Protein AF-A0A5B8C3T0-F1 (afdb_monomer)

Radius of gyration: 22.38 Å; Cα contacts (8 Å, |Δi|>4): 67; chains: 1; bounding box: 72×26×54 Å

Sequence (93 aa):
MIDINRLTLGEIAKVEELSGQPISTIGDEKAPKGLALAALAFVAKRREDAKFSWNAAQELTIEDANTILGLGQEVTDAPLDGGSAKPAKTRTK

Structure (mmCIF, N/CA/C/O backbone):
data_AF-A0A5B8C3T0-F1
#
_entry.id   AF-A0A5B8C3T0-F1
#
loop_
_atom_site.group_PDB
_atom_site.id
_atom_site.type_symbol
_atom_site.label_atom_id
_atom_site.label_alt_id
_atom_site.label_comp_id
_atom_site.label_asym_id
_atom_site.label_entity_id
_atom_site.label_seq_id
_atom_site.pdbx_PDB_ins_code
_atom_site.Cartn_x
_atom_site.Cartn_y
_atom_site.Cartn_z
_atom_site.occupancy
_atom_site.B_iso_or_equiv
_atom_site.auth_seq_id
_atom_site.auth_comp_id
_atom_site.auth_asym_id
_atom_site.auth_atom_id
_atom_site.pdbx_PDB_model_num
ATOM 1 N N . MET A 1 1 ? 10.075 -6.881 9.096 1.00 57.59 1 MET A N 1
ATOM 2 C CA . MET A 1 1 ? 9.905 -7.161 7.659 1.00 57.59 1 MET A CA 1
ATOM 3 C C . MET A 1 1 ? 8.488 -7.652 7.423 1.00 57.59 1 MET A C 1
ATOM 5 O O . MET A 1 1 ? 8.049 -8.557 8.129 1.00 57.59 1 MET A O 1
ATOM 9 N N . ILE A 1 2 ? 7.757 -7.030 6.499 1.00 68.25 2 ILE A N 1
ATOM 10 C CA . ILE A 1 2 ? 6.450 -7.513 6.067 1.00 68.25 2 ILE A CA 1
ATOM 11 C C . ILE A 1 2 ? 6.641 -8.787 5.253 1.00 68.25 2 ILE A C 1
ATOM 13 O O . ILE A 1 2 ? 7.496 -8.859 4.373 1.00 68.25 2 ILE A O 1
ATOM 17 N N . ASP A 1 3 ? 5.847 -9.801 5.563 1.00 73.44 3 ASP A N 1
ATOM 18 C CA . ASP A 1 3 ? 5.870 -11.052 4.823 1.00 73.44 3 ASP A CA 1
ATOM 19 C C . ASP A 1 3 ? 4.712 -11.043 3.829 1.00 73.44 3 ASP A C 1
ATOM 21 O O . ASP A 1 3 ? 3.549 -11.208 4.209 1.00 73.44 3 ASP A O 1
ATOM 25 N N . ILE A 1 4 ? 5.035 -10.811 2.555 1.00 74.88 4 ILE A N 1
ATOM 26 C CA . ILE A 1 4 ? 4.061 -10.790 1.455 1.00 74.88 4 ILE A CA 1
ATOM 27 C C . ILE A 1 4 ? 3.308 -12.132 1.389 1.00 74.88 4 ILE A C 1
ATOM 29 O O . ILE A 1 4 ? 2.119 -12.151 1.082 1.00 74.88 4 ILE A O 1
ATOM 33 N N . ASN A 1 5 ? 3.940 -13.245 1.788 1.00 79.00 5 ASN A N 1
ATOM 34 C CA . ASN A 1 5 ? 3.302 -14.568 1.813 1.00 79.00 5 ASN A CA 1
ATOM 35 C C . ASN A 1 5 ? 2.263 -14.720 2.933 1.00 79.00 5 ASN A C 1
ATOM 37 O O . ASN A 1 5 ? 1.480 -15.666 2.932 1.00 79.00 5 ASN A O 1
ATOM 41 N N . ARG A 1 6 ? 2.249 -13.799 3.903 1.00 86.56 6 ARG A N 1
ATOM 42 C CA . ARG A 1 6 ? 1.258 -13.744 4.987 1.00 86.56 6 ARG A CA 1
ATOM 43 C C . ARG A 1 6 ? 0.155 -12.726 4.712 1.00 86.56 6 ARG A C 1
ATOM 45 O O . ARG A 1 6 ? -0.627 -12.420 5.617 1.00 86.56 6 ARG A O 1
ATOM 52 N N . LEU A 1 7 ? 0.096 -12.167 3.506 1.00 89.50 7 LEU A N 1
ATOM 53 C CA . LEU A 1 7 ? -1.068 -11.420 3.052 1.00 89.50 7 LEU A CA 1
ATOM 54 C C . LEU A 1 7 ? -2.203 -12.402 2.759 1.00 89.50 7 LEU A C 1
ATOM 56 O O . LEU A 1 7 ? -2.027 -13.424 2.098 1.00 89.50 7 LEU A O 1
ATOM 60 N N . THR A 1 8 ? -3.387 -12.088 3.263 1.00 94.81 8 THR A N 1
ATOM 61 C CA . THR A 1 8 ? -4.613 -12.773 2.861 1.00 94.81 8 THR A CA 1
ATOM 62 C C . THR A 1 8 ? -4.959 -12.411 1.416 1.00 94.81 8 THR A C 1
ATOM 64 O O . THR A 1 8 ? -4.562 -11.363 0.908 1.00 94.81 8 THR A O 1
ATOM 67 N N . LEU A 1 9 ? -5.762 -13.239 0.746 1.00 95.19 9 LEU A N 1
ATOM 68 C CA . LEU A 1 9 ? -6.186 -12.963 -0.634 1.00 95.19 9 LEU A CA 1
ATOM 69 C C . LEU A 1 9 ? -6.918 -11.617 -0.777 1.00 95.19 9 LEU A C 1
ATOM 71 O O . LEU A 1 9 ? -6.759 -10.940 -1.786 1.00 95.19 9 LEU A O 1
ATOM 75 N N . GLY A 1 10 ? -7.682 -11.202 0.240 1.00 96.19 10 GLY A N 1
ATOM 76 C CA . GLY A 1 10 ? -8.348 -9.895 0.241 1.00 96.19 10 GLY A CA 1
ATOM 77 C C . GLY A 1 10 ? -7.368 -8.727 0.365 1.00 96.19 10 GLY A C 1
ATOM 78 O O . GLY A 1 10 ? -7.579 -7.673 -0.228 1.00 96.19 10 GLY A O 1
ATOM 79 N N . GLU A 1 11 ? -6.274 -8.921 1.095 1.00 94.88 11 GLU A N 1
ATOM 80 C CA . GLU A 1 11 ? -5.201 -7.936 1.207 1.00 94.88 11 GLU A CA 1
ATOM 81 C C . GLU A 1 11 ? -4.386 -7.840 -0.081 1.00 94.88 11 GLU A C 1
ATOM 83 O O . GLU A 1 11 ? -4.098 -6.732 -0.519 1.00 94.88 11 GLU A O 1
ATOM 88 N N . ILE A 1 12 ? -4.088 -8.975 -0.722 1.00 94.81 12 ILE A N 1
ATOM 89 C CA . ILE A 1 12 ? -3.458 -9.008 -2.049 1.00 94.81 12 ILE A CA 1
ATOM 90 C C . ILE A 1 12 ? -4.332 -8.248 -3.049 1.00 94.81 12 ILE A C 1
ATOM 92 O O . ILE A 1 12 ? -3.862 -7.287 -3.651 1.00 94.81 12 ILE A O 1
ATOM 96 N N . ALA A 1 13 ? -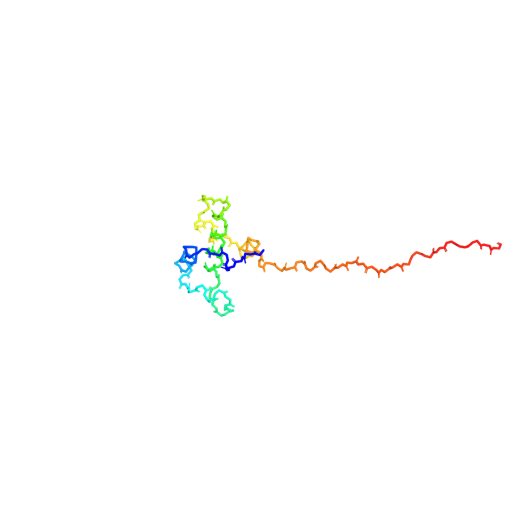5.619 -8.594 -3.144 1.00 96.00 13 ALA A N 1
ATOM 97 C CA . ALA A 1 13 ? -6.551 -7.921 -4.045 1.00 96.00 13 ALA A CA 1
ATOM 98 C C . ALA A 1 13 ? -6.630 -6.411 -3.775 1.00 96.00 13 ALA A C 1
ATOM 100 O O . ALA A 1 13 ? -6.660 -5.615 -4.709 1.00 96.00 13 ALA A O 1
ATOM 101 N N . LYS A 1 14 ? -6.612 -5.994 -2.501 1.00 95.31 14 LYS A N 1
ATOM 102 C CA . LYS A 1 14 ? -6.617 -4.572 -2.138 1.00 95.31 14 LYS A CA 1
ATOM 103 C C . LYS A 1 14 ? -5.324 -3.866 -2.554 1.00 95.31 14 LYS A C 1
ATOM 105 O O . LYS A 1 14 ? -5.387 -2.724 -3.003 1.00 95.31 14 LYS A O 1
ATOM 110 N N . VAL A 1 15 ? -4.168 -4.515 -2.416 1.00 94.06 15 VAL A N 1
ATOM 111 C CA . VAL A 1 15 ? -2.889 -3.958 -2.881 1.00 94.06 15 VAL A CA 1
ATOM 112 C C . VAL A 1 15 ? -2.898 -3.787 -4.396 1.00 94.06 15 VAL A C 1
ATOM 114 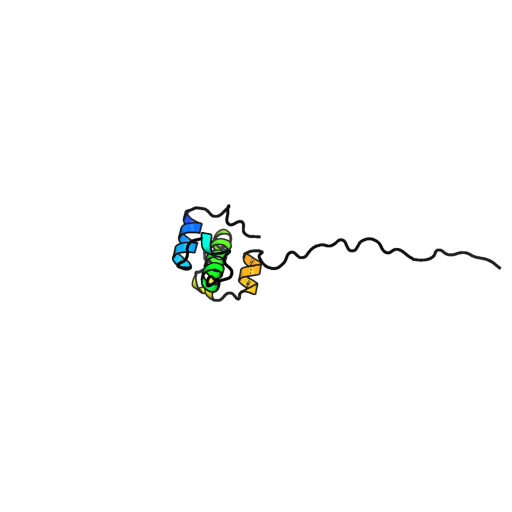O O . VAL A 1 15 ? -2.511 -2.729 -4.889 1.00 94.06 15 VAL A O 1
ATOM 117 N N . GLU A 1 16 ? -3.384 -4.782 -5.134 1.00 94.81 16 GLU A N 1
ATOM 118 C CA . GLU A 1 16 ? -3.479 -4.726 -6.596 1.00 94.81 16 GLU A CA 1
ATOM 119 C C . GLU A 1 16 ? -4.462 -3.647 -7.068 1.00 94.81 16 GLU A C 1
ATOM 121 O O . GLU A 1 16 ? -4.140 -2.862 -7.957 1.00 94.81 16 GLU A O 1
ATOM 126 N N . GLU A 1 17 ? -5.625 -3.541 -6.419 1.00 96.25 17 GLU A N 1
ATOM 127 C CA . GLU A 1 17 ? -6.636 -2.509 -6.684 1.00 96.25 17 GLU A CA 1
ATOM 128 C C . GLU A 1 17 ? -6.069 -1.094 -6.501 1.00 96.25 17 GLU A C 1
ATOM 130 O O . GLU A 1 17 ? -6.245 -0.239 -7.366 1.00 96.25 17 GLU A O 1
ATOM 135 N N . LEU A 1 18 ? -5.377 -0.843 -5.385 1.00 95.19 18 LEU A N 1
ATOM 136 C CA . LEU A 1 18 ? -4.856 0.486 -5.055 1.00 95.19 18 LEU A CA 1
ATOM 137 C C . LEU A 1 18 ? -3.601 0.853 -5.854 1.00 95.19 18 LEU A C 1
ATOM 139 O O . LEU A 1 18 ? -3.395 2.024 -6.176 1.00 95.19 18 LEU A O 1
ATOM 143 N N . SER A 1 19 ? -2.748 -0.128 -6.155 1.00 93.06 19 SER A N 1
ATOM 144 C CA . SER A 1 19 ? -1.512 0.095 -6.912 1.00 93.06 19 SER A CA 1
ATOM 145 C C . SER A 1 19 ? -1.716 0.092 -8.426 1.00 93.06 19 SER A C 1
ATOM 147 O O . SER A 1 19 ? -0.882 0.635 -9.151 1.00 93.06 19 SER A O 1
ATOM 149 N N . GLY A 1 20 ? -2.807 -0.511 -8.909 1.00 92.81 20 GLY A N 1
ATOM 150 C CA . GLY A 1 20 ? -3.052 -0.738 -10.331 1.00 92.81 20 GLY A CA 1
ATOM 151 C C . GLY A 1 20 ? -2.084 -1.743 -10.958 1.00 92.81 20 GLY A C 1
ATOM 152 O O . GLY A 1 20 ? -1.935 -1.764 -12.180 1.00 92.81 20 GLY A O 1
ATOM 153 N N . GLN A 1 21 ? -1.391 -2.540 -10.142 1.00 91.75 21 GLN A N 1
ATOM 154 C CA . GLN A 1 21 ? -0.370 -3.483 -10.581 1.00 91.75 21 GLN A CA 1
ATOM 155 C C . GLN A 1 21 ? -0.558 -4.853 -9.921 1.00 91.75 21 GLN A C 1
ATOM 157 O O . GLN A 1 21 ? -0.994 -4.916 -8.773 1.00 91.75 21 GLN A O 1
ATOM 162 N N . PRO A 1 22 ? -0.195 -5.952 -10.604 1.00 91.81 22 PRO A N 1
ATOM 163 C CA . PRO A 1 22 ? -0.172 -7.274 -9.989 1.00 91.81 22 PRO A CA 1
ATOM 164 C C . PRO A 1 22 ? 0.809 -7.335 -8.814 1.00 91.81 22 PRO A C 1
ATOM 166 O O . PRO A 1 22 ? 1.905 -6.782 -8.893 1.00 91.81 22 PRO A O 1
ATOM 169 N N . ILE A 1 23 ? 0.499 -8.107 -7.770 1.00 87.50 23 ILE A N 1
ATOM 170 C CA . ILE A 1 23 ? 1.395 -8.279 -6.609 1.00 87.50 23 ILE A CA 1
ATOM 171 C C . ILE A 1 23 ? 2.788 -8.796 -7.018 1.00 87.50 23 ILE A C 1
ATOM 173 O O . ILE A 1 23 ? 3.797 -8.503 -6.377 1.00 87.50 23 ILE A O 1
ATOM 177 N N . SER A 1 24 ? 2.858 -9.525 -8.133 1.00 87.38 24 SER A N 1
ATOM 178 C CA . SER A 1 24 ? 4.088 -10.067 -8.712 1.00 87.38 24 SER A CA 1
ATOM 179 C C . SER A 1 24 ? 5.089 -8.994 -9.160 1.00 87.38 24 SER A C 1
ATOM 181 O O . SER A 1 24 ? 6.271 -9.302 -9.279 1.00 87.38 24 SER A O 1
ATOM 183 N N . THR A 1 25 ? 4.655 -7.752 -9.410 1.00 87.62 25 THR A N 1
ATOM 184 C CA . THR A 1 25 ? 5.529 -6.674 -9.911 1.00 87.62 25 THR A CA 1
ATOM 185 C C . THR A 1 25 ? 6.193 -5.863 -8.802 1.00 87.62 25 THR A C 1
ATOM 187 O O . THR A 1 25 ? 7.068 -5.053 -9.088 1.00 87.62 25 THR A O 1
ATOM 190 N N . ILE A 1 26 ? 5.836 -6.080 -7.532 1.00 80.31 26 ILE A N 1
ATOM 191 C CA . ILE A 1 26 ? 6.354 -5.302 -6.392 1.00 80.31 26 ILE A CA 1
ATOM 192 C C . ILE A 1 26 ? 7.878 -5.445 -6.219 1.00 80.31 26 ILE A C 1
ATOM 194 O O . ILE A 1 26 ? 8.537 -4.527 -5.731 1.00 80.31 26 ILE A O 1
ATOM 198 N N . GLY A 1 27 ? 8.449 -6.572 -6.651 1.00 76.69 27 GLY A N 1
ATOM 199 C CA . GLY A 1 27 ? 9.896 -6.804 -6.659 1.00 76.69 27 GLY A CA 1
ATOM 200 C C . GLY A 1 27 ? 10.626 -6.273 -7.897 1.00 76.69 27 GLY A C 1
ATOM 201 O O . GLY A 1 27 ? 11.853 -6.329 -7.933 1.00 76.69 27 GLY A O 1
ATOM 202 N N . ASP A 1 28 ? 9.913 -5.771 -8.910 1.00 81.44 28 ASP A N 1
ATOM 203 C CA . ASP A 1 28 ? 10.525 -5.273 -10.142 1.00 81.44 28 ASP A CA 1
ATOM 204 C C . ASP A 1 28 ? 11.097 -3.864 -9.925 1.00 81.44 28 ASP A C 1
ATOM 206 O O . ASP A 1 28 ? 10.408 -2.919 -9.534 1.00 81.44 28 ASP A O 1
ATOM 210 N N . GLU A 1 29 ? 12.392 -3.702 -10.187 1.00 75.62 29 GLU A N 1
ATOM 211 C CA . GLU A 1 29 ? 13.084 -2.420 -10.070 1.00 75.62 29 GLU A CA 1
ATOM 212 C C . GLU A 1 29 ? 12.611 -1.377 -11.086 1.00 75.62 29 GLU A C 1
ATOM 214 O O . GLU A 1 29 ? 12.750 -0.181 -10.834 1.00 75.62 29 GLU A O 1
ATOM 219 N N . LYS A 1 30 ? 12.035 -1.817 -12.208 1.00 79.44 30 LYS A N 1
ATOM 220 C CA . LYS A 1 30 ? 11.538 -0.951 -13.283 1.00 79.44 30 LYS A CA 1
ATOM 221 C C . LYS A 1 30 ? 10.076 -0.554 -13.097 1.00 79.44 30 LYS A C 1
ATOM 223 O O . LYS A 1 30 ? 9.605 0.349 -13.790 1.00 79.44 30 LYS A O 1
ATOM 228 N N . ALA A 1 31 ? 9.355 -1.213 -12.191 1.00 79.25 31 ALA A N 1
ATOM 229 C CA . ALA A 1 31 ? 7.961 -0.903 -11.925 1.00 79.25 31 ALA A CA 1
ATOM 230 C C . ALA A 1 31 ? 7.826 0.375 -11.071 1.00 79.25 31 ALA A C 1
ATOM 232 O O . ALA A 1 31 ? 8.629 0.611 -10.163 1.00 79.25 31 ALA A O 1
ATOM 233 N N . PRO A 1 32 ? 6.801 1.213 -11.311 1.00 78.75 32 PRO A N 1
ATOM 234 C CA . PRO A 1 32 ? 6.490 2.341 -10.437 1.00 78.75 32 PRO A CA 1
ATOM 235 C C . PRO A 1 32 ? 6.190 1.879 -9.000 1.00 78.75 32 PRO A C 1
ATOM 237 O O . PRO A 1 32 ? 5.178 1.223 -8.762 1.00 78.75 32 PRO A O 1
ATOM 240 N N . LYS A 1 33 ? 7.046 2.248 -8.035 1.00 83.69 33 LYS A N 1
ATOM 241 C CA . LYS A 1 33 ? 6.981 1.731 -6.651 1.00 83.69 33 LYS A CA 1
ATOM 242 C C . LYS A 1 33 ? 6.107 2.541 -5.693 1.00 83.69 33 LYS A C 1
ATOM 244 O O . LYS A 1 33 ? 5.699 2.010 -4.670 1.00 83.69 33 LYS A O 1
ATOM 249 N N . GLY A 1 34 ? 5.806 3.805 -5.999 1.00 91.38 34 GLY A N 1
ATOM 250 C CA . GLY A 1 34 ? 5.135 4.712 -5.055 1.00 91.38 34 GLY A CA 1
ATOM 251 C C . GLY A 1 34 ? 3.779 4.192 -4.565 1.00 91.38 34 GLY A C 1
ATOM 252 O O . GLY A 1 34 ? 3.589 3.990 -3.369 1.00 91.38 34 GLY A O 1
ATOM 253 N N . LEU A 1 35 ? 2.855 3.904 -5.490 1.00 93.81 35 LEU A N 1
AT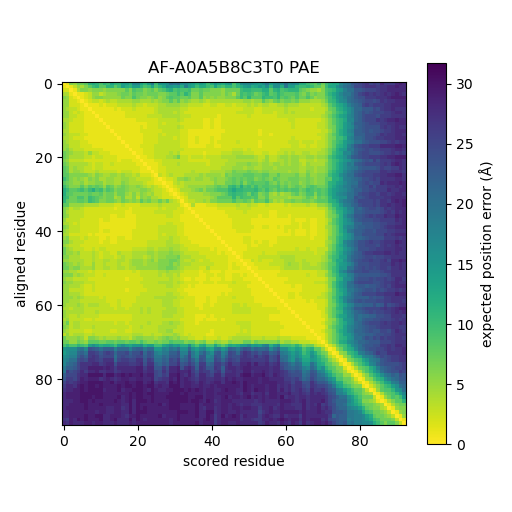OM 254 C CA . LEU A 1 35 ? 1.526 3.391 -5.133 1.00 93.81 35 LEU A CA 1
ATOM 255 C C . LEU A 1 35 ? 1.578 1.976 -4.546 1.00 93.81 35 LEU A C 1
ATOM 257 O O . LEU A 1 35 ? 0.802 1.675 -3.646 1.00 93.81 35 LEU A O 1
ATOM 261 N N . ALA A 1 36 ? 2.501 1.129 -5.007 1.00 91.56 36 ALA A N 1
ATOM 262 C CA . ALA A 1 36 ? 2.693 -0.208 -4.450 1.00 91.56 36 ALA A CA 1
ATOM 263 C C . ALA A 1 36 ? 3.159 -0.152 -2.984 1.00 91.56 36 ALA A C 1
ATOM 265 O O . ALA A 1 36 ? 2.590 -0.831 -2.131 1.00 91.56 36 ALA A O 1
ATOM 266 N N . LEU A 1 37 ? 4.139 0.703 -2.670 1.00 92.38 37 LEU A N 1
ATOM 267 C CA . LEU A 1 37 ? 4.625 0.917 -1.304 1.00 92.38 37 LEU A CA 1
ATOM 268 C C . LEU A 1 37 ? 3.535 1.504 -0.407 1.00 92.38 37 LEU A C 1
ATOM 270 O O . LEU A 1 37 ? 3.324 0.998 0.693 1.00 92.38 37 LEU A O 1
ATOM 274 N N . ALA A 1 38 ? 2.800 2.510 -0.889 1.00 95.06 38 ALA A N 1
ATOM 275 C CA . ALA A 1 38 ? 1.668 3.067 -0.157 1.00 95.06 38 ALA A CA 1
ATOM 276 C C . ALA A 1 38 ? 0.597 1.994 0.108 1.00 95.06 38 ALA A C 1
ATOM 278 O O . ALA A 1 38 ? 0.107 1.876 1.229 1.00 95.06 38 ALA A O 1
ATOM 279 N N . ALA A 1 39 ? 0.251 1.173 -0.891 1.00 94.81 39 ALA A N 1
ATOM 280 C CA . ALA A 1 39 ? -0.765 0.123 -0.777 1.00 94.81 39 ALA A CA 1
ATOM 281 C C . ALA A 1 39 ? -0.372 -0.959 0.233 1.00 94.81 39 ALA A C 1
ATOM 283 O O . ALA A 1 39 ? -1.181 -1.347 1.081 1.00 94.81 39 ALA A O 1
ATOM 284 N N . LEU A 1 40 ? 0.887 -1.395 0.198 1.00 92.62 40 LEU A N 1
ATOM 285 C CA . LEU A 1 40 ? 1.430 -2.312 1.193 1.00 92.62 40 LEU A CA 1
ATOM 286 C C . LEU A 1 40 ? 1.416 -1.692 2.593 1.00 92.62 40 LEU A C 1
ATOM 288 O O . LEU A 1 40 ? 0.972 -2.343 3.537 1.00 92.62 40 LEU A O 1
ATOM 292 N N . ALA A 1 41 ? 1.859 -0.440 2.735 1.00 94.00 41 ALA A N 1
ATOM 293 C CA . ALA A 1 41 ? 1.885 0.252 4.021 1.00 94.00 41 ALA A CA 1
ATOM 294 C C . ALA A 1 41 ? 0.472 0.439 4.594 1.00 94.00 41 ALA A C 1
ATOM 296 O O . ALA A 1 41 ? 0.261 0.224 5.786 1.00 94.00 41 ALA A O 1
ATOM 297 N N . PHE A 1 42 ? -0.510 0.754 3.744 1.00 96.25 42 PHE A N 1
ATOM 298 C CA . PHE A 1 42 ? -1.921 0.852 4.111 1.00 96.25 42 PHE A CA 1
ATOM 299 C C . PHE A 1 42 ? -2.453 -0.450 4.703 1.00 96.25 42 PHE A C 1
ATOM 301 O O . PHE A 1 42 ? -3.018 -0.450 5.798 1.00 96.25 42 PHE A 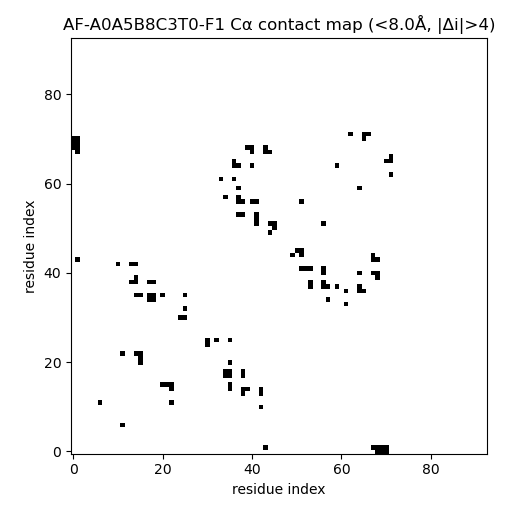O 1
ATOM 308 N N . VAL A 1 43 ? -2.250 -1.566 4.002 1.00 94.75 43 VAL A N 1
ATOM 309 C CA . VAL A 1 43 ? -2.693 -2.884 4.463 1.00 94.75 43 VAL A CA 1
ATOM 310 C C . VAL A 1 43 ? -1.966 -3.292 5.743 1.00 94.75 43 VAL A C 1
ATOM 312 O O . VAL A 1 43 ? -2.609 -3.747 6.690 1.00 94.75 43 VAL A O 1
ATOM 315 N N . ALA A 1 44 ? -0.650 -3.074 5.806 1.00 92.88 44 ALA A N 1
ATOM 316 C CA . ALA A 1 44 ? 0.162 -3.366 6.982 1.00 92.88 44 ALA A CA 1
ATOM 317 C C . ALA A 1 44 ? -0.354 -2.618 8.216 1.00 92.88 44 ALA A C 1
ATOM 319 O O . ALA A 1 44 ? -0.631 -3.232 9.246 1.00 92.88 44 ALA A O 1
ATOM 320 N N . LYS A 1 45 ? -0.554 -1.301 8.090 1.00 92.88 45 LYS A N 1
ATOM 321 C CA . LYS A 1 45 ? -1.041 -0.458 9.183 1.00 92.88 45 LYS A CA 1
ATOM 322 C C . LYS A 1 45 ? -2.482 -0.754 9.557 1.00 92.88 45 LYS A C 1
ATOM 324 O O . LYS A 1 45 ? -2.795 -0.723 10.741 1.00 92.88 45 LYS A O 1
ATOM 329 N N . ARG A 1 46 ? -3.345 -1.129 8.608 1.00 93.94 46 ARG A N 1
ATOM 330 C CA . ARG A 1 46 ? -4.743 -1.477 8.907 1.00 93.94 46 ARG A CA 1
ATOM 331 C C . ARG A 1 46 ? -4.927 -2.695 9.809 1.00 93.94 46 ARG A C 1
ATOM 333 O O . ARG A 1 46 ? -5.994 -2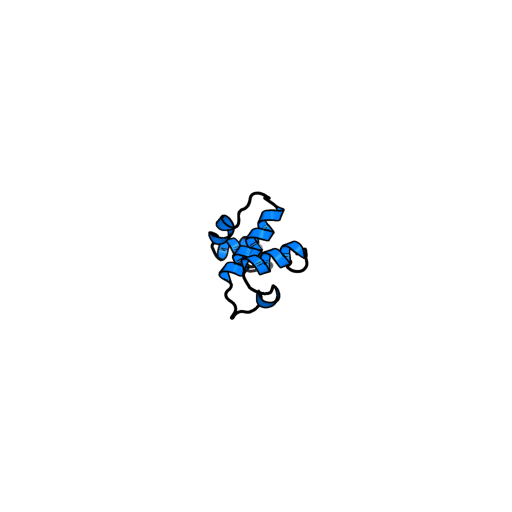.817 10.411 1.00 93.94 46 ARG A O 1
ATOM 340 N N . ARG A 1 47 ? -3.921 -3.572 9.914 1.00 89.88 47 ARG A N 1
ATOM 341 C CA . ARG A 1 47 ? -3.912 -4.696 10.868 1.00 89.88 47 ARG A CA 1
ATOM 342 C C . ARG A 1 47 ? -3.785 -4.222 12.317 1.00 89.88 47 ARG A C 1
ATOM 344 O O . ARG A 1 47 ? -4.341 -4.853 13.209 1.00 89.88 47 ARG A O 1
ATOM 351 N N . GLU A 1 48 ? -3.060 -3.128 12.531 1.00 91.00 48 GLU A N 1
ATOM 352 C CA . GLU A 1 48 ? -2.815 -2.525 13.847 1.00 91.00 48 GLU A CA 1
ATOM 353 C C . GLU A 1 48 ? -3.849 -1.437 14.166 1.00 91.00 48 GLU A C 1
ATOM 355 O O . GLU A 1 48 ? -4.342 -1.349 15.288 1.00 91.00 48 GLU A O 1
ATOM 360 N N . ASP A 1 49 ? -4.204 -0.630 13.164 1.00 92.25 49 ASP A N 1
ATOM 361 C CA . ASP A 1 49 ? -5.163 0.465 13.258 1.00 92.25 49 ASP A CA 1
ATOM 362 C C . ASP A 1 49 ? -6.186 0.403 12.118 1.00 92.25 49 ASP A C 1
ATOM 364 O O . ASP A 1 49 ? -5.955 0.845 10.990 1.00 92.25 49 ASP A O 1
ATOM 368 N N . ALA A 1 50 ? -7.384 -0.081 12.439 1.00 93.56 50 ALA A N 1
ATOM 369 C CA . ALA A 1 50 ? -8.482 -0.197 11.488 1.00 93.56 50 ALA A CA 1
ATOM 370 C C . ALA A 1 50 ? -8.953 1.146 10.889 1.00 93.56 50 ALA A C 1
ATOM 372 O O . ALA A 1 50 ? -9.687 1.118 9.899 1.00 93.56 50 ALA A O 1
ATOM 373 N N . LYS A 1 51 ? -8.576 2.293 11.472 1.00 95.94 51 LYS A N 1
ATOM 374 C CA . LYS A 1 51 ? -8.934 3.633 10.983 1.00 95.94 51 LYS A CA 1
ATOM 375 C C . LYS A 1 51 ? -7.883 4.243 10.060 1.00 95.94 51 LYS A C 1
ATOM 377 O O . LYS A 1 51 ? -8.163 5.291 9.475 1.00 95.94 51 LYS A O 1
ATOM 382 N N . PHE A 1 52 ? -6.717 3.612 9.907 1.00 95.62 52 PHE A N 1
ATOM 383 C CA . PHE A 1 52 ? -5.694 4.094 8.988 1.00 95.62 52 PHE A CA 1
ATOM 384 C C . PHE A 1 52 ? -6.282 4.217 7.577 1.00 95.62 52 PHE A C 1
ATOM 386 O O . PHE A 1 52 ? -6.943 3.296 7.088 1.00 95.62 52 PHE A O 1
ATOM 393 N N . SER A 1 53 ? -6.105 5.383 6.956 1.00 97.31 53 SER A N 1
ATOM 394 C CA . SER A 1 53 ? -6.764 5.740 5.700 1.00 97.31 53 SER A CA 1
ATOM 395 C C . SER A 1 53 ? -5.820 5.593 4.513 1.00 97.31 53 SER A C 1
ATOM 397 O O . SER A 1 53 ? -4.598 5.619 4.652 1.00 97.31 53 SER A O 1
ATOM 399 N N . TRP A 1 54 ? -6.398 5.455 3.321 1.00 97.06 54 TRP A N 1
ATOM 400 C CA . TRP A 1 54 ? -5.608 5.387 2.096 1.00 97.06 54 TRP A CA 1
ATOM 401 C C . TRP A 1 54 ? -4.819 6.677 1.845 1.00 97.06 54 TRP A C 1
ATOM 403 O O . TRP A 1 54 ? -3.627 6.618 1.565 1.00 97.06 54 TRP A O 1
ATOM 413 N N . ASN A 1 55 ? -5.453 7.838 2.033 1.00 97.25 55 ASN A N 1
ATOM 414 C CA . ASN A 1 55 ? -4.781 9.132 1.918 1.00 97.25 55 ASN A CA 1
ATOM 415 C C . ASN A 1 55 ? -3.572 9.238 2.853 1.00 97.25 55 ASN A C 1
ATOM 417 O O . ASN A 1 55 ? -2.511 9.652 2.402 1.00 97.25 55 ASN A O 1
ATOM 421 N N . ALA A 1 56 ? -3.697 8.790 4.107 1.00 97.12 56 ALA A N 1
ATOM 422 C CA . ALA A 1 56 ? -2.577 8.801 5.046 1.00 97.12 56 ALA A CA 1
ATOM 423 C C . ALA A 1 56 ? -1.406 7.929 4.560 1.00 97.12 56 ALA A C 1
ATOM 425 O O . ALA A 1 56 ? -0.251 8.268 4.786 1.00 97.12 56 ALA A O 1
ATOM 426 N N . ALA A 1 57 ? -1.686 6.827 3.857 1.00 96.44 57 ALA A N 1
ATOM 427 C CA . ALA A 1 57 ? -0.650 5.983 3.267 1.00 96.44 57 ALA A CA 1
ATOM 428 C C . ALA A 1 57 ? 0.074 6.654 2.087 1.00 96.44 57 ALA A C 1
ATOM 430 O O . ALA A 1 57 ? 1.263 6.423 1.890 1.00 96.44 57 ALA A O 1
ATOM 431 N N . GLN A 1 58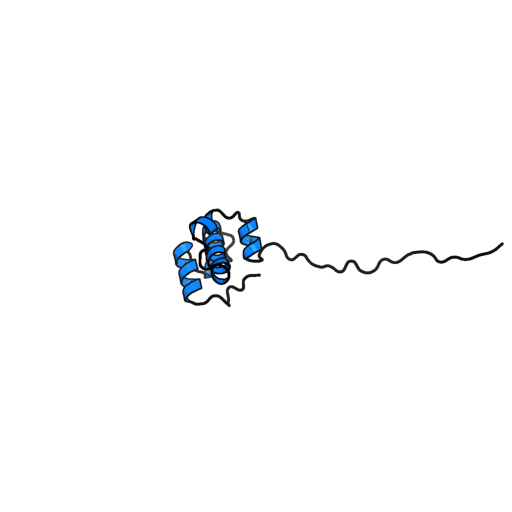 ? -0.627 7.475 1.301 1.00 96.62 58 GLN A N 1
ATOM 432 C CA . GLN A 1 58 ? -0.043 8.213 0.173 1.00 96.62 58 GLN A CA 1
ATOM 433 C C . GLN A 1 58 ? 0.799 9.416 0.614 1.00 96.62 58 GLN A C 1
ATOM 435 O O . GLN A 1 58 ? 1.646 9.875 -0.148 1.00 96.62 58 GLN A O 1
ATOM 440 N N . GLU A 1 59 ? 0.572 9.919 1.826 1.00 97.19 59 GLU A N 1
ATOM 441 C CA . GLU A 1 59 ? 1.370 10.989 2.434 1.00 97.19 59 GLU A CA 1
ATOM 442 C C . GLU A 1 59 ? 2.681 10.483 3.055 1.00 97.19 59 GLU A C 1
ATOM 444 O O . GLU A 1 59 ? 3.531 11.290 3.429 1.00 97.19 59 GLU A O 1
ATOM 449 N N . LEU A 1 60 ? 2.870 9.161 3.148 1.00 95.12 60 LEU A N 1
ATOM 450 C CA . LEU A 1 60 ? 4.104 8.570 3.658 1.00 95.12 60 LEU A CA 1
ATOM 451 C C . LEU A 1 60 ? 5.281 8.865 2.729 1.00 95.12 60 LEU A C 1
ATOM 453 O O . LEU A 1 60 ? 5.190 8.746 1.504 1.00 95.12 60 LEU A O 1
ATOM 457 N N . THR A 1 61 ? 6.434 9.155 3.328 1.00 94.88 61 THR A N 1
ATOM 458 C CA . THR A 1 61 ? 7.691 9.122 2.586 1.00 94.88 61 THR A CA 1
ATOM 459 C C . THR A 1 61 ? 8.091 7.675 2.282 1.00 94.88 61 THR A C 1
ATOM 461 O O . THR A 1 61 ? 7.603 6.717 2.890 1.00 94.88 61 THR A O 1
ATOM 464 N N . ILE A 1 62 ? 9.029 7.493 1.348 1.00 90.44 62 ILE A N 1
ATOM 465 C CA . ILE A 1 62 ? 9.600 6.166 1.065 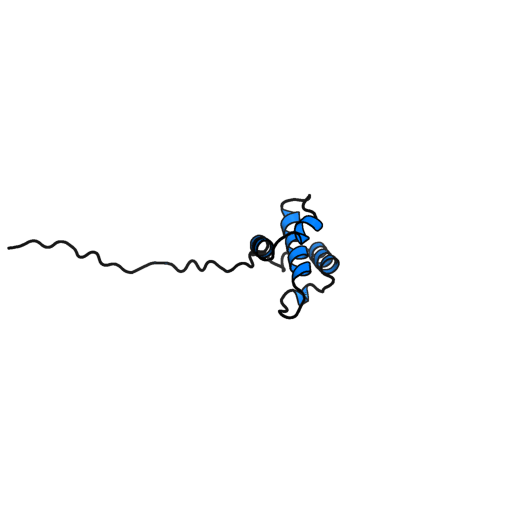1.00 90.44 62 ILE A CA 1
ATOM 466 C C . ILE A 1 62 ? 10.259 5.579 2.323 1.00 90.44 62 ILE A C 1
ATOM 468 O O . ILE A 1 62 ? 10.172 4.375 2.548 1.00 90.44 62 ILE A O 1
ATOM 472 N N . GLU A 1 63 ? 10.890 6.411 3.152 1.00 91.25 63 GLU A N 1
ATOM 473 C CA . GLU A 1 63 ? 11.531 5.982 4.397 1.00 91.25 63 GLU A CA 1
ATOM 474 C C . GLU A 1 63 ? 10.506 5.487 5.427 1.00 91.25 63 GLU A C 1
ATOM 476 O O . GLU A 1 63 ? 10.684 4.408 6.000 1.00 91.25 63 GLU A O 1
ATOM 481 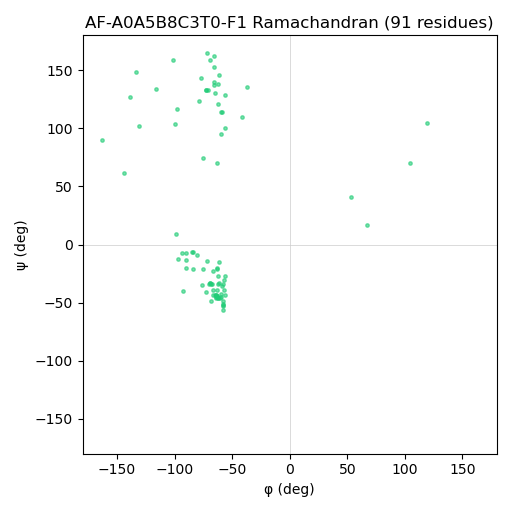N N . ASP A 1 64 ? 9.390 6.203 5.593 1.00 92.94 64 ASP A N 1
ATOM 482 C CA . ASP A 1 64 ? 8.298 5.780 6.477 1.00 92.94 64 ASP A CA 1
ATOM 483 C C . ASP A 1 64 ? 7.691 4.455 6.007 1.00 92.94 64 ASP A C 1
ATOM 485 O O . ASP A 1 64 ? 7.508 3.524 6.797 1.00 92.94 64 ASP A O 1
ATOM 489 N N . ALA A 1 65 ? 7.424 4.337 4.701 1.00 90.94 65 ALA A N 1
ATOM 490 C CA . ALA A 1 65 ? 6.915 3.106 4.110 1.00 90.94 65 ALA A CA 1
ATOM 491 C C . ALA A 1 65 ? 7.905 1.950 4.316 1.00 90.94 65 ALA A C 1
ATOM 493 O O . ALA A 1 65 ? 7.514 0.877 4.769 1.00 90.94 65 ALA A O 1
ATOM 494 N N . ASN A 1 66 ? 9.198 2.166 4.073 1.00 88.81 66 ASN A N 1
ATOM 495 C CA . ASN A 1 66 ? 10.232 1.158 4.303 1.00 88.81 66 ASN A CA 1
ATOM 496 C C . ASN A 1 66 ? 10.339 0.751 5.775 1.00 88.81 66 ASN A C 1
ATOM 498 O O . ASN A 1 66 ? 10.599 -0.416 6.057 1.00 88.81 66 ASN A O 1
ATOM 502 N N . THR A 1 67 ? 10.112 1.672 6.708 1.00 90.19 67 THR A N 1
ATOM 503 C CA . THR A 1 67 ? 10.107 1.390 8.149 1.00 90.19 67 THR A CA 1
ATOM 504 C C . THR A 1 67 ? 8.914 0.519 8.530 1.00 90.19 67 THR A C 1
ATOM 506 O O . THR A 1 67 ?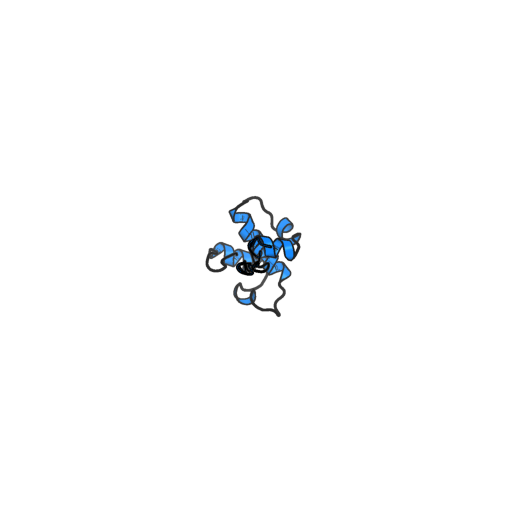 9.085 -0.524 9.161 1.00 90.19 67 THR A O 1
ATOM 509 N N . ILE A 1 68 ? 7.713 0.882 8.070 1.00 89.31 68 ILE A N 1
ATOM 510 C CA . ILE A 1 68 ? 6.480 0.108 8.289 1.00 89.31 68 ILE A CA 1
ATOM 511 C C . ILE A 1 68 ? 6.611 -1.300 7.702 1.00 89.31 68 ILE A C 1
ATOM 513 O O . ILE A 1 68 ? 6.224 -2.289 8.325 1.00 89.31 68 ILE A O 1
ATOM 517 N N . LEU A 1 69 ? 7.177 -1.397 6.502 1.00 87.75 69 LEU A N 1
ATOM 518 C CA . LEU A 1 69 ? 7.331 -2.654 5.780 1.00 87.75 69 LEU A CA 1
ATOM 519 C C . LEU A 1 69 ? 8.587 -3.427 6.211 1.00 87.75 69 LEU A C 1
ATOM 521 O O . LEU A 1 69 ? 8.774 -4.573 5.806 1.00 87.75 69 LEU A O 1
ATOM 525 N N . GLY A 1 70 ? 9.446 -2.844 7.051 1.00 85.44 70 GLY A N 1
ATOM 526 C CA . GLY A 1 70 ? 10.748 -3.403 7.410 1.00 85.44 70 GLY A CA 1
ATOM 527 C C . GLY A 1 70 ? 11.604 -3.756 6.188 1.00 85.44 70 GLY A C 1
ATOM 528 O O . GLY A 1 70 ? 12.180 -4.840 6.165 1.00 85.44 70 GLY A O 1
ATOM 529 N N . LEU A 1 71 ? 11.591 -2.883 5.174 1.00 80.00 71 LEU A N 1
ATOM 530 C CA . LEU A 1 71 ? 12.413 -2.918 3.955 1.00 80.00 71 LEU A CA 1
ATOM 531 C C . LEU A 1 71 ? 13.652 -2.010 4.066 1.00 80.00 71 LEU A C 1
ATOM 533 O O . LEU A 1 71 ? 14.548 -2.085 3.228 1.00 80.00 71 LEU A O 1
ATOM 537 N N . GLY A 1 72 ? 13.696 -1.136 5.079 1.00 65.25 72 GLY A N 1
ATOM 538 C CA . GLY A 1 72 ? 14.903 -0.397 5.448 1.00 65.25 72 GLY A CA 1
ATOM 539 C C . GLY A 1 72 ? 15.960 -1.375 5.954 1.00 65.25 72 GLY A C 1
ATOM 540 O O . GLY A 1 72 ? 15.604 -2.323 6.650 1.00 65.25 72 GLY A O 1
ATOM 541 N N . GLN A 1 73 ? 17.213 -1.173 5.538 1.00 53.22 73 GLN A N 1
ATOM 542 C CA . GLN A 1 73 ? 18.324 -2.107 5.724 1.00 53.22 73 GLN A CA 1
ATOM 543 C C . GLN A 1 73 ? 18.292 -2.833 7.070 1.00 53.22 73 GLN A C 1
ATOM 545 O O . GLN A 1 73 ? 18.110 -2.219 8.121 1.00 53.22 73 GLN A O 1
ATOM 550 N N . GLU A 1 74 ? 18.548 -4.140 7.005 1.00 47.81 74 GLU A N 1
ATOM 551 C CA . GLU A 1 74 ? 19.116 -4.900 8.107 1.00 47.81 74 GLU A CA 1
ATOM 552 C C . GLU A 1 74 ? 20.211 -4.032 8.738 1.00 47.81 74 GLU A C 1
ATOM 554 O O . GLU A 1 74 ? 21.252 -3.779 8.127 1.00 47.81 74 GLU A O 1
ATOM 559 N N . VAL A 1 75 ? 19.965 -3.524 9.948 1.00 47.50 75 VAL A N 1
ATOM 560 C CA . VAL A 1 75 ? 21.078 -3.266 10.848 1.00 47.50 75 VAL A CA 1
ATOM 561 C C . VAL A 1 75 ? 21.707 -4.636 11.028 1.00 47.50 75 VAL A C 1
ATOM 563 O O . VAL A 1 75 ? 21.214 -5.472 11.775 1.00 47.50 75 VAL A O 1
ATOM 566 N N . THR A 1 76 ? 22.731 -4.931 10.231 1.00 43.31 76 THR A N 1
ATOM 567 C CA . THR A 1 76 ? 23.638 -6.022 10.534 1.00 43.31 76 THR A CA 1
ATOM 568 C C . THR A 1 76 ? 24.162 -5.710 11.925 1.00 43.31 76 THR A C 1
ATOM 570 O O . THR A 1 76 ? 25.039 -4.857 12.075 1.00 43.31 76 THR A O 1
ATOM 573 N N . ASP A 1 77 ? 23.608 -6.371 12.940 1.00 51.97 77 ASP A N 1
ATOM 574 C CA . ASP A 1 77 ? 24.267 -6.595 14.220 1.00 51.97 77 ASP A CA 1
ATOM 575 C C . ASP A 1 77 ? 25.501 -7.459 13.926 1.00 51.97 77 ASP A C 1
ATOM 577 O O . ASP A 1 77 ? 25.560 -8.653 14.214 1.00 51.97 77 ASP A O 1
ATOM 581 N N . ALA A 1 78 ? 26.499 -6.863 13.270 1.00 46.91 78 ALA A N 1
ATOM 582 C CA . ALA A 1 78 ? 27.843 -7.389 13.299 1.00 46.91 78 ALA A CA 1
ATOM 583 C C . ALA A 1 78 ? 28.267 -7.330 14.772 1.00 46.91 78 ALA A C 1
ATOM 585 O O . ALA A 1 78 ? 28.268 -6.237 15.351 1.00 46.91 78 ALA A O 1
ATOM 586 N N . PRO A 1 79 ? 28.616 -8.461 15.408 1.00 49.47 79 PRO A N 1
ATOM 587 C CA . PRO A 1 79 ? 29.173 -8.418 16.744 1.00 49.47 79 PRO A CA 1
ATOM 588 C C . PRO A 1 79 ? 30.456 -7.589 16.672 1.00 49.47 79 PRO A C 1
ATOM 590 O O . PRO A 1 79 ? 31.427 -7.994 16.033 1.00 49.47 79 PRO A O 1
ATOM 593 N N . LEU A 1 80 ? 30.482 -6.428 17.324 1.00 57.88 80 LEU A N 1
ATOM 594 C CA . LEU A 1 80 ? 31.744 -5.810 17.712 1.00 57.88 80 LEU A CA 1
ATOM 595 C C . LEU A 1 80 ? 32.275 -6.603 18.910 1.00 57.88 80 LEU A C 1
ATOM 597 O O . LEU A 1 80 ? 32.183 -6.148 20.047 1.00 57.88 80 LEU A O 1
ATOM 601 N N . ASP A 1 81 ? 32.787 -7.809 18.663 1.00 54.47 81 ASP A N 1
ATOM 602 C CA . ASP A 1 81 ? 33.562 -8.548 19.656 1.00 54.47 81 ASP A CA 1
ATOM 603 C C . ASP A 1 81 ? 35.005 -8.759 19.189 1.00 54.47 81 ASP A C 1
ATOM 605 O O . ASP A 1 81 ? 35.267 -9.190 18.067 1.00 54.47 81 ASP A O 1
ATOM 609 N N . GLY A 1 82 ? 35.932 -8.485 20.110 1.00 48.00 82 GLY A N 1
ATOM 610 C CA . GLY A 1 82 ? 37.244 -9.124 20.120 1.00 48.00 82 GLY A CA 1
ATOM 611 C C . GLY A 1 82 ? 38.447 -8.317 19.633 1.00 48.00 82 GLY A C 1
ATOM 612 O O . GLY A 1 82 ? 39.077 -8.681 18.647 1.00 48.00 82 GLY A O 1
ATOM 613 N N . GLY A 1 83 ? 38.872 -7.307 20.397 1.00 38.00 83 GLY A N 1
ATOM 614 C CA . GLY A 1 83 ? 40.188 -6.671 20.244 1.00 38.00 83 GLY A CA 1
ATOM 615 C C . GLY A 1 83 ? 40.811 -6.252 21.575 1.00 38.00 83 GLY A C 1
ATOM 616 O O . GLY A 1 83 ? 41.003 -5.069 21.836 1.00 38.00 83 GLY A O 1
ATOM 617 N N . SER A 1 84 ? 41.076 -7.215 22.460 1.00 52.53 84 SER A N 1
ATOM 618 C CA . SER A 1 84 ? 41.722 -7.001 23.759 1.00 52.53 84 SER A CA 1
ATOM 619 C C . SER A 1 84 ? 43.170 -6.513 23.631 1.00 52.53 84 SER A C 1
ATOM 621 O O . SER A 1 84 ? 43.980 -7.182 23.002 1.00 52.53 84 SER A O 1
ATOM 623 N N . ALA A 1 85 ? 43.530 -5.439 24.344 1.00 43.19 85 ALA A N 1
ATOM 624 C CA . ALA A 1 85 ? 44.862 -5.275 24.941 1.00 43.19 85 ALA A CA 1
ATOM 625 C C . ALA A 1 85 ? 44.859 -4.172 26.021 1.00 43.19 85 ALA A C 1
ATOM 627 O O . ALA A 1 85 ? 45.141 -3.008 25.750 1.00 43.19 85 ALA A O 1
ATOM 628 N N . LYS A 1 86 ? 44.588 -4.533 27.282 1.00 52.06 86 LYS A N 1
ATOM 629 C CA . LYS A 1 86 ? 45.173 -3.813 28.426 1.00 52.06 86 LYS A CA 1
ATOM 630 C C . LYS A 1 86 ? 46.384 -4.626 28.887 1.00 52.06 86 LYS A C 1
ATOM 632 O O . LYS A 1 86 ? 46.176 -5.765 29.309 1.00 52.06 86 LYS A O 1
ATOM 637 N N . PRO A 1 87 ? 47.623 -4.110 28.826 1.00 46.22 87 PRO A N 1
ATOM 638 C CA . PRO A 1 87 ? 48.752 -4.835 29.379 1.00 46.22 87 PRO A CA 1
ATOM 639 C C . PRO A 1 87 ? 48.687 -4.798 30.910 1.00 46.22 87 PRO A C 1
ATOM 641 O O . PRO A 1 87 ? 48.430 -3.765 31.533 1.00 46.22 87 PRO A O 1
ATOM 644 N N . ALA A 1 88 ? 48.885 -5.976 31.495 1.00 52.56 88 ALA A N 1
ATOM 645 C CA . ALA A 1 88 ? 48.947 -6.225 32.923 1.00 52.56 88 ALA A CA 1
ATOM 646 C C . ALA A 1 88 ? 50.171 -5.551 33.574 1.00 52.56 88 ALA A C 1
ATOM 648 O O . ALA A 1 88 ? 51.210 -5.350 32.950 1.00 52.56 88 ALA A O 1
ATOM 649 N N . LYS A 1 89 ? 50.037 -5.223 34.863 1.00 55.09 89 LYS A N 1
ATOM 650 C CA . LYS A 1 89 ? 51.106 -4.698 35.723 1.00 55.09 89 LYS A CA 1
ATOM 651 C C . LYS A 1 89 ? 52.245 -5.715 35.880 1.00 55.09 89 LYS A C 1
ATOM 653 O O . LYS A 1 89 ? 51.979 -6.857 36.242 1.00 55.09 89 LYS A O 1
ATOM 658 N N . THR A 1 90 ? 53.492 -5.246 35.836 1.00 51.59 90 THR A N 1
ATOM 659 C CA . THR A 1 90 ? 54.628 -5.931 36.481 1.00 51.59 90 THR A CA 1
ATOM 660 C C . THR A 1 90 ? 55.553 -4.927 37.168 1.00 51.59 90 THR A C 1
ATOM 662 O O . THR A 1 90 ? 55.970 -3.935 36.578 1.00 51.59 90 THR A O 1
ATOM 665 N N . ARG A 1 91 ? 55.819 -5.191 38.455 1.00 46.25 91 ARG A N 1
ATOM 666 C CA . ARG A 1 91 ? 56.805 -4.527 39.326 1.00 46.25 91 ARG A CA 1
ATOM 667 C C . ARG A 1 91 ? 58.238 -4.799 38.837 1.00 46.25 91 ARG A C 1
ATOM 669 O O . ARG A 1 91 ? 58.477 -5.851 38.248 1.00 46.25 91 ARG A O 1
ATOM 676 N N . THR A 1 92 ? 59.168 -3.963 39.320 1.00 48.03 92 THR A N 1
ATOM 677 C CA . THR A 1 92 ? 60.530 -4.292 39.828 1.00 48.03 92 THR A CA 1
ATOM 678 C C . THR A 1 92 ? 61.692 -3.644 39.064 1.00 48.03 92 THR A C 1
ATOM 680 O O . THR A 1 92 ? 62.106 -4.141 38.021 1.00 48.03 92 THR A O 1
ATOM 683 N N . LYS A 1 93 ? 62.305 -2.616 39.658 1.00 49.91 93 LYS A N 1
ATOM 684 C CA . LYS A 1 93 ? 63.616 -2.706 40.328 1.00 49.91 93 LYS A CA 1
ATOM 685 C C . LYS A 1 93 ? 63.791 -1.534 41.284 1.00 49.91 93 LYS A C 1
ATOM 687 O O . LYS A 1 93 ? 63.239 -0.458 40.976 1.00 49.91 93 LYS A O 1
#

Organism: NCBI:txid2589797

pLDDT: mean 80.38, std 18.38, range [38.0, 97.31]

Mean predicted aligned error: 11.08 Å

Foldseek 3Di:
DADPVPDDPVLQVQLCVQLVHHPVCCPPPPDDNLSSLLSVLQSLVCVVPVPRDSVNSSPDDPVRSCVSRVVPDPPPPPPPDDDDDDDDDDDDD

Nearest PDB structures (foldseek):
  2mab-assembly1_B  TM=3.036E-01  e=4.118E+00  Trichonephila antipodiana
  8i23-assembly1_F  TM=2.965E-01  e=5.808E+00  Acetivibrio thermocellus DSM 1313

Solvent-accessible surface area (backbone atoms only — not comparable to full-atom values): 5900 Å² total; per-residue (Å²): 100,64,58,77,88,74,51,51,73,69,52,49,51,49,28,23,67,65,36,74,43,63,78,84,47,76,82,43,88,86,46,82,53,67,46,43,44,22,27,49,35,34,56,60,45,34,75,81,36,78,79,65,44,68,68,64,25,68,70,49,51,74,67,56,34,22,56,74,36,39,68,52,75,81,78,75,82,68,79,93,72,89,83,89,80,82,86,79,91,79,87,90,133

Secondary structure (DSSP, 8-state):
---GGG--HHHHHHHHHHHTS-GGGTT-TTS--HHHHHHHHHHHHHHH-TT--HHHHHT--HHHHHHHHT-S-------------PPPP----